Protein AF-A0AA50V786-F1 (afdb_monomer_lite)

Organism: NCBI:txid2839183

Secondary structure (DSSP, 8-state):
-HHHHHHH-HHHHHHHHHTT--HHHHHHHHHHTTTTTTS-HHHHHHHHHHHHHSSS-HHHHHHHHHHHHH-

pLDDT: mean 96.64, std 2.79, range [79.94, 98.56]

Structure (mmCIF, N/CA/C/O backbone):
data_AF-A0AA50V786-F1
#
_entry.id   AF-A0AA50V786-F1
#
loop_
_atom_site.group_PDB
_atom_site.id
_atom_site.type_symbol
_atom_site.label_atom_id
_atom_site.label_alt_id
_atom_site.label_comp_id
_atom_site.label_asym_id
_atom_site.label_entity_id
_atom_site.label_seq_id
_atom_site.pdbx_PDB_ins_code
_atom_site.Cartn_x
_atom_site.Cartn_y
_atom_site.Cartn_z
_atom_site.occupancy
_atom_site.B_iso_or_equiv
_atom_site.auth_seq_id
_atom_site.auth_comp_id
_atom_site.auth_asym_id
_atom_site.auth_atom_id
_atom_site.pdbx_PDB_model_num
ATOM 1 N N . LEU A 1 1 ? -1.069 6.940 4.836 1.00 95.44 1 LEU A N 1
ATOM 2 C CA . LEU A 1 1 ? -2.020 5.809 4.738 1.00 95.44 1 LEU A CA 1
ATOM 3 C C . LEU A 1 1 ? -3.292 6.065 5.545 1.00 95.44 1 LEU A C 1
ATOM 5 O O . LEU A 1 1 ? -4.344 6.133 4.932 1.00 95.44 1 LEU A O 1
ATOM 9 N N . LYS A 1 2 ? -3.197 6.316 6.863 1.00 97.38 2 LYS A N 1
ATOM 10 C CA . LYS A 1 2 ? -4.345 6.608 7.751 1.00 97.38 2 LYS A CA 1
ATOM 11 C C . LYS A 1 2 ? -5.377 7.580 7.163 1.00 97.38 2 LYS A C 1
ATOM 13 O O . LYS A 1 2 ? -6.545 7.232 7.069 1.00 97.38 2 LYS A O 1
ATOM 18 N N . GLU A 1 3 ? -4.943 8.769 6.744 1.00 97.69 3 GLU A N 1
ATOM 19 C CA . GLU A 1 3 ? -5.853 9.794 6.204 1.00 97.69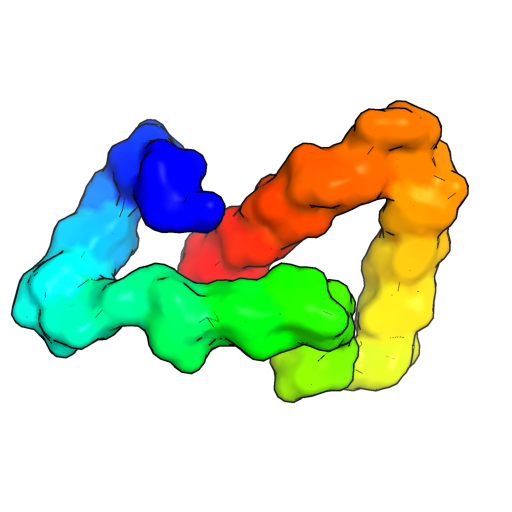 3 GLU A CA 1
ATOM 20 C C . GLU A 1 3 ? -6.479 9.401 4.859 1.00 97.69 3 GLU A C 1
ATOM 22 O O . GLU A 1 3 ? -7.615 9.771 4.584 1.00 97.69 3 GLU A O 1
ATOM 27 N N . LEU A 1 4 ? -5.764 8.629 4.035 1.00 97.88 4 LEU A N 1
ATOM 28 C CA . LEU A 1 4 ? -6.288 8.140 2.761 1.00 97.88 4 LEU A CA 1
ATOM 29 C C . LEU A 1 4 ? -7.393 7.105 3.005 1.00 97.88 4 LEU A C 1
ATOM 31 O O . LEU A 1 4 ? -8.495 7.281 2.499 1.00 97.88 4 LEU A O 1
ATOM 35 N N . ILE A 1 5 ? -7.134 6.101 3.850 1.00 98.38 5 ILE A N 1
ATOM 36 C CA . ILE A 1 5 ? -8.116 5.066 4.213 1.00 98.38 5 ILE A CA 1
ATOM 37 C C . ILE A 1 5 ? -9.338 5.685 4.885 1.00 98.38 5 ILE A C 1
ATOM 39 O O . ILE A 1 5 ? -10.451 5.411 4.469 1.00 98.38 5 ILE A O 1
ATOM 43 N N . ARG A 1 6 ? -9.151 6.628 5.818 1.00 98.19 6 ARG A N 1
ATOM 44 C CA . ARG A 1 6 ? -10.264 7.357 6.452 1.00 98.19 6 ARG A CA 1
ATOM 45 C C . ARG A 1 6 ? -11.209 8.021 5.439 1.00 98.19 6 ARG A C 1
ATOM 47 O O . ARG A 1 6 ? -12.396 8.150 5.718 1.00 98.19 6 ARG A O 1
ATOM 54 N N . ARG A 1 7 ? -10.690 8.486 4.295 1.00 98.12 7 ARG A N 1
ATOM 55 C CA . ARG A 1 7 ? -11.486 9.144 3.244 1.00 98.12 7 ARG A CA 1
ATOM 56 C C . ARG A 1 7 ? -12.170 8.163 2.296 1.00 98.12 7 ARG A C 1
ATOM 58 O O . ARG A 1 7 ? -13.248 8.491 1.815 1.00 98.12 7 ARG A O 1
ATOM 65 N N . ILE A 1 8 ? -11.537 7.029 1.991 1.00 97.81 8 ILE A N 1
ATOM 66 C CA . ILE A 1 8 ? -12.022 6.087 0.965 1.00 97.81 8 ILE A CA 1
ATOM 67 C C . ILE A 1 8 ? -12.773 4.883 1.549 1.00 97.81 8 ILE A C 1
ATOM 69 O O . ILE A 1 8 ? -13.632 4.337 0.869 1.00 97.81 8 ILE A O 1
ATOM 73 N N . ASP A 1 9 ? -12.481 4.502 2.794 1.00 98.19 9 ASP A N 1
ATOM 74 C CA . ASP A 1 9 ? -13.109 3.399 3.525 1.00 98.19 9 ASP A CA 1
ATOM 75 C C . ASP A 1 9 ? -13.146 3.706 5.037 1.00 98.19 9 ASP A C 1
ATOM 77 O O . ASP A 1 9 ? -12.272 3.330 5.829 1.00 98.19 9 ASP A O 1
ATOM 81 N N . LEU A 1 10 ? -14.172 4.466 5.434 1.00 98.31 10 LEU A N 1
ATOM 82 C CA . LEU A 1 10 ? -14.404 4.825 6.831 1.00 98.31 10 LEU A CA 1
ATOM 83 C C . LEU A 1 10 ? -14.700 3.600 7.724 1.00 98.31 10 LEU A C 1
ATOM 85 O O . LEU A 1 10 ? -14.103 3.540 8.800 1.00 98.31 10 LEU A O 1
ATOM 89 N N . PRO A 1 11 ? -15.527 2.611 7.315 1.00 98.56 11 PRO A N 1
ATOM 90 C CA . PRO A 1 11 ? -15.753 1.404 8.114 1.00 98.56 11 PRO A CA 1
ATOM 91 C C . PRO A 1 11 ? -14.467 0.650 8.469 1.00 98.56 11 PRO A C 1
ATOM 93 O O . PRO A 1 11 ? -14.274 0.278 9.628 1.00 98.56 11 PRO A O 1
ATOM 96 N N . LEU A 1 12 ? -13.551 0.468 7.510 1.00 98.31 12 LEU A N 1
ATOM 97 C CA . LEU A 1 12 ? -12.254 -0.160 7.771 1.00 98.31 12 LEU A CA 1
ATOM 98 C C . LEU A 1 12 ? -11.400 0.681 8.725 1.00 98.31 12 LEU A C 1
ATOM 100 O O . LEU A 1 12 ? -10.776 0.154 9.650 1.00 98.31 12 LEU A O 1
ATOM 104 N N . HIS A 1 13 ? -11.380 2.002 8.526 1.00 98.44 13 HIS A N 1
ATOM 105 C CA . HIS A 1 13 ? -10.666 2.912 9.413 1.00 98.44 13 HIS A CA 1
ATOM 106 C C . HIS A 1 13 ? -11.155 2.806 10.863 1.00 98.44 13 HIS A C 1
ATOM 108 O O . HIS A 1 13 ? -10.335 2.671 11.774 1.00 98.44 13 HIS A O 1
ATOM 114 N N . GLU A 1 14 ? -12.471 2.851 11.070 1.00 98.44 14 GLU A N 1
ATOM 115 C CA . GLU A 1 14 ? -13.099 2.729 12.385 1.00 98.44 14 GLU A CA 1
ATOM 116 C C . GLU A 1 14 ? -12.833 1.356 12.997 1.00 98.44 14 GLU A C 1
ATOM 118 O O . GLU A 1 14 ? -12.425 1.287 14.153 1.00 98.44 14 GLU A O 1
ATOM 123 N N . HIS A 1 15 ? -12.939 0.279 12.212 1.00 98.56 15 HIS A N 1
ATOM 124 C CA . HIS A 1 15 ? -12.633 -1.075 12.670 1.00 98.56 15 HIS A CA 1
ATOM 125 C C . HIS A 1 15 ? -11.219 -1.176 13.259 1.00 98.56 15 HIS A C 1
ATOM 127 O O . HIS A 1 15 ? -11.051 -1.689 14.368 1.00 98.56 15 HIS A O 1
ATOM 133 N N . LEU A 1 16 ? -10.208 -0.640 12.566 1.00 98.38 16 LEU A N 1
ATOM 134 C CA . LEU A 1 16 ? -8.828 -0.628 13.059 1.00 98.38 16 LEU A CA 1
ATOM 135 C C . LEU A 1 16 ? -8.687 0.192 14.350 1.00 98.38 16 LEU A C 1
ATOM 137 O O . LEU A 1 16 ? -8.023 -0.252 15.286 1.00 98.38 16 LEU A O 1
ATOM 141 N N . GLN A 1 17 ? -9.331 1.363 14.435 1.00 97.88 17 GLN A N 1
ATOM 142 C CA . GLN A 1 17 ? -9.298 2.190 15.648 1.00 97.88 17 GLN A CA 1
ATOM 143 C C . GLN A 1 17 ? -9.990 1.505 16.837 1.00 97.88 17 GLN A C 1
ATOM 145 O O . GLN A 1 17 ? -9.437 1.509 17.935 1.00 97.88 17 GLN A O 1
ATOM 150 N N . THR A 1 18 ? -11.149 0.872 16.633 1.00 98.50 18 THR A N 1
ATOM 151 C CA . THR A 1 18 ? -11.885 0.147 17.684 1.00 98.50 18 THR A CA 1
ATOM 152 C C . THR A 1 18 ? -11.079 -1.021 18.250 1.00 98.50 18 THR A C 1
ATOM 154 O O . THR A 1 18 ? -11.163 -1.295 19.443 1.00 98.50 18 THR A O 1
ATOM 157 N N . HIS A 1 19 ? -10.258 -1.674 17.426 1.00 98.44 19 HIS A N 1
ATOM 158 C CA . HIS A 1 19 ? -9.381 -2.765 17.859 1.00 98.44 19 HIS A CA 1
ATOM 159 C C . HIS A 1 19 ? -8.005 -2.287 18.352 1.00 98.44 19 HIS A C 1
ATOM 161 O O . HIS A 1 19 ? -7.143 -3.110 18.650 1.00 98.44 19 HIS A O 1
ATOM 167 N N . GLY A 1 20 ? -7.777 -0.971 18.447 1.00 97.75 20 GLY A N 1
ATOM 168 C CA . GLY A 1 20 ? -6.509 -0.409 18.917 1.00 97.75 20 GLY A CA 1
ATOM 169 C C . GLY A 1 20 ? -5.325 -0.662 17.978 1.00 97.75 20 GLY A C 1
ATOM 170 O O . GLY A 1 20 ? -4.180 -0.636 18.427 1.00 97.75 20 GLY A O 1
ATOM 171 N N . VAL A 1 21 ? -5.584 -0.915 16.691 1.00 98.25 21 VAL A N 1
ATOM 172 C CA . VAL A 1 21 ? -4.547 -1.136 15.677 1.00 98.25 21 VAL A CA 1
ATOM 173 C C . VAL A 1 21 ? -4.126 0.207 15.088 1.00 98.25 21 VAL A C 1
ATOM 175 O O . VAL A 1 21 ? -4.897 0.884 14.398 1.00 98.25 21 VAL A O 1
ATOM 178 N N . ASP A 1 22 ? -2.880 0.599 15.345 1.00 97.25 22 ASP A N 1
ATOM 179 C CA . ASP A 1 22 ? -2.289 1.793 14.749 1.00 97.25 22 ASP A CA 1
ATOM 180 C C . ASP A 1 22 ? -1.660 1.465 13.390 1.00 97.25 22 ASP A C 1
ATOM 182 O O . ASP A 1 22 ? -0.981 0.452 13.212 1.00 97.25 22 ASP A O 1
ATOM 186 N N . TYR A 1 23 ? -1.842 2.363 12.421 1.00 97.62 23 TYR A N 1
ATOM 187 C CA . TYR A 1 23 ? -1.323 2.185 11.067 1.00 97.62 23 TYR A CA 1
ATOM 188 C C . TYR A 1 23 ? 0.192 1.976 11.038 1.00 97.62 23 TYR A C 1
ATOM 190 O O . TYR A 1 23 ? 0.687 1.247 10.179 1.00 97.62 23 TYR A O 1
ATOM 198 N N . LEU A 1 24 ? 0.949 2.590 11.949 1.00 96.25 24 LEU A N 1
ATOM 199 C CA . LEU A 1 24 ? 2.404 2.466 11.991 1.00 96.25 24 LEU A CA 1
ATOM 200 C C . LEU A 1 24 ? 2.856 1.027 12.284 1.00 96.25 24 LEU A C 1
ATOM 202 O O . LEU A 1 24 ? 3.896 0.613 11.775 1.00 96.25 24 LEU A O 1
ATOM 206 N N . GLN A 1 25 ? 2.063 0.251 13.035 1.00 97.25 25 GLN A N 1
ATOM 207 C CA . GLN A 1 25 ? 2.407 -1.117 13.444 1.00 97.25 25 GLN A CA 1
ATOM 208 C C . GLN A 1 25 ? 2.594 -2.063 12.250 1.00 97.25 25 GLN A C 1
ATOM 210 O O . GLN A 1 25 ? 3.435 -2.957 12.308 1.00 97.25 25 GLN A O 1
ATOM 215 N N . PHE A 1 26 ? 1.853 -1.851 11.158 1.00 96.69 26 PHE A N 1
ATOM 216 C CA . PHE A 1 26 ? 1.980 -2.647 9.933 1.00 96.69 26 PHE A CA 1
ATOM 217 C C . PHE A 1 26 ? 2.597 -1.854 8.773 1.00 96.69 26 PHE A C 1
ATOM 219 O O . PHE A 1 26 ? 3.505 -2.337 8.093 1.00 96.69 26 PHE A O 1
ATOM 226 N N . SER A 1 27 ? 2.169 -0.606 8.563 1.00 97.62 27 SER A N 1
ATOM 227 C CA . SER A 1 27 ? 2.511 0.136 7.345 1.00 97.62 27 SER A CA 1
ATOM 228 C C . SER A 1 27 ? 3.950 0.651 7.314 1.00 97.62 27 SER A C 1
ATOM 230 O O . SER A 1 27 ? 4.471 0.902 6.230 1.00 97.62 27 SER A O 1
ATOM 232 N N . PHE A 1 28 ? 4.641 0.747 8.458 1.00 96.81 28 PHE A N 1
ATOM 233 C CA . PHE A 1 28 ? 6.064 1.104 8.477 1.00 96.81 28 PHE A CA 1
ATOM 234 C C . PHE A 1 28 ? 6.904 0.086 7.698 1.00 96.81 28 PHE A C 1
ATOM 236 O O . PHE A 1 28 ? 7.735 0.458 6.868 1.00 96.81 28 PHE A O 1
ATOM 243 N N . ARG A 1 29 ? 6.642 -1.213 7.907 1.00 97.69 29 ARG A N 1
ATOM 244 C CA . ARG A 1 29 ? 7.334 -2.283 7.180 1.00 97.69 29 ARG A CA 1
ATOM 245 C C . ARG A 1 29 ? 7.004 -2.240 5.691 1.00 97.69 29 ARG A C 1
ATOM 247 O O . ARG A 1 29 ? 7.908 -2.447 4.885 1.00 97.69 29 ARG A O 1
ATOM 254 N N . TRP A 1 30 ? 5.755 -1.934 5.340 1.00 97.81 30 TRP A N 1
ATOM 255 C CA . TRP A 1 30 ? 5.298 -1.824 3.954 1.00 97.81 30 TRP A CA 1
ATOM 256 C C . TRP A 1 30 ? 5.999 -0.695 3.205 1.00 97.81 30 TRP A C 1
ATOM 258 O O . TRP A 1 30 ? 6.523 -0.929 2.120 1.00 97.81 30 TRP A O 1
ATOM 268 N N . MET A 1 31 ? 6.055 0.497 3.806 1.00 96.12 31 MET A N 1
ATOM 269 C CA . MET A 1 31 ? 6.677 1.676 3.202 1.00 96.12 31 MET A CA 1
ATOM 270 C C . MET A 1 31 ? 8.196 1.532 3.098 1.00 96.12 31 MET A C 1
ATOM 272 O O . MET A 1 31 ? 8.764 1.825 2.054 1.00 96.12 31 MET A O 1
ATOM 276 N N . ASN A 1 32 ? 8.861 1.036 4.143 1.00 95.88 32 ASN A N 1
ATOM 277 C CA . ASN A 1 32 ? 10.324 0.947 4.141 1.00 95.88 32 ASN A CA 1
ATOM 278 C C . ASN A 1 32 ? 10.864 -0.168 3.251 1.00 95.88 32 ASN A C 1
ATOM 280 O O . ASN A 1 32 ? 11.965 -0.050 2.726 1.00 95.88 32 ASN A O 1
ATOM 284 N N . ASN A 1 33 ? 10.115 -1.263 3.111 1.00 96.88 33 ASN A N 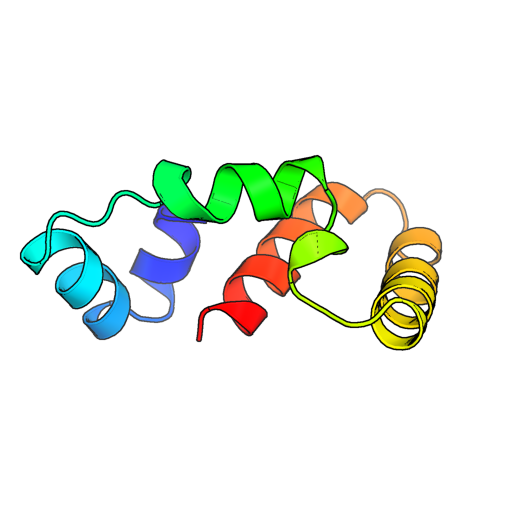1
ATOM 285 C CA . ASN A 1 33 ? 10.552 -2.417 2.330 1.00 96.88 33 ASN A CA 1
ATOM 286 C C . ASN A 1 33 ? 9.802 -2.540 1.002 1.00 96.88 33 ASN A C 1
ATOM 288 O O . ASN A 1 33 ? 9.904 -3.586 0.369 1.00 96.88 33 ASN A O 1
ATOM 292 N N . LEU A 1 34 ? 9.025 -1.527 0.600 1.00 96.44 34 LEU A N 1
ATOM 293 C CA . LEU A 1 34 ? 8.261 -1.507 -0.653 1.00 96.44 34 LEU A CA 1
ATOM 294 C C . LEU A 1 34 ? 7.469 -2.803 -0.881 1.00 96.44 34 LEU A C 1
ATOM 296 O O . LEU A 1 34 ? 7.538 -3.414 -1.945 1.00 96.44 34 LEU A O 1
ATOM 300 N N . LEU A 1 35 ? 6.786 -3.263 0.174 1.00 97.50 35 LEU A N 1
ATOM 301 C CA . LEU A 1 35 ? 5.999 -4.505 0.223 1.00 97.50 35 LEU A CA 1
ATOM 302 C C . LEU A 1 35 ? 6.754 -5.821 -0.062 1.00 97.50 35 LEU A C 1
ATOM 304 O O . LEU A 1 35 ? 6.137 -6.882 -0.012 1.00 97.50 35 LEU A O 1
ATOM 308 N N . THR A 1 36 ? 8.081 -5.815 -0.237 1.00 97.38 36 THR A N 1
ATOM 309 C CA . THR A 1 36 ? 8.899 -7.031 -0.488 1.00 97.38 36 THR A CA 1
ATOM 310 C C . THR A 1 36 ? 8.757 -8.123 0.582 1.00 97.38 36 THR A C 1
ATOM 312 O O . THR A 1 36 ? 9.093 -9.281 0.349 1.00 97.38 36 THR A O 1
ATOM 315 N N . ARG A 1 37 ? 8.299 -7.754 1.785 1.00 97.38 37 ARG A N 1
ATOM 316 C CA . ARG A 1 37 ? 8.075 -8.656 2.925 1.00 97.38 37 ARG A CA 1
ATOM 317 C C . ARG A 1 37 ? 6.641 -9.189 3.008 1.00 97.38 37 ARG A C 1
ATOM 319 O O . ARG A 1 37 ? 6.393 -10.048 3.846 1.00 97.38 37 ARG A O 1
ATOM 326 N N . GLU A 1 38 ? 5.731 -8.682 2.179 1.00 97.75 38 GLU A N 1
ATOM 327 C CA . GLU A 1 38 ? 4.304 -9.038 2.177 1.00 97.75 38 GLU A CA 1
ATOM 328 C C . GLU A 1 38 ? 3.898 -9.855 0.943 1.00 97.75 38 GLU A C 1
ATOM 330 O O . GLU A 1 38 ? 2.934 -10.613 1.006 1.00 97.75 38 GLU A O 1
ATOM 335 N N . ILE A 1 39 ? 4.626 -9.723 -0.175 1.00 96.81 39 ILE A N 1
ATOM 336 C CA . ILE A 1 39 ? 4.319 -10.412 -1.437 1.00 96.81 39 ILE A CA 1
ATOM 337 C C . ILE A 1 39 ? 5.534 -11.186 -1.978 1.00 96.81 39 ILE A C 1
ATOM 339 O O . ILE A 1 39 ? 6.676 -10.819 -1.697 1.00 96.81 39 ILE A O 1
ATOM 343 N N . PRO A 1 40 ? 5.329 -12.248 -2.785 1.00 98.06 40 PRO A N 1
ATOM 344 C CA . PRO A 1 40 ? 6.427 -12.999 -3.390 1.00 98.06 40 PRO A CA 1
ATOM 345 C C . PRO A 1 40 ? 7.361 -12.127 -4.242 1.00 98.06 40 PRO A C 1
ATOM 347 O O . PRO A 1 40 ? 6.934 -11.153 -4.870 1.00 98.06 40 PRO A O 1
ATOM 350 N N . LEU A 1 41 ? 8.634 -12.526 -4.332 1.00 95.50 41 LEU A N 1
ATOM 351 C CA . LEU A 1 41 ? 9.654 -11.799 -5.096 1.00 95.50 41 LEU A CA 1
ATOM 352 C C . LEU A 1 41 ? 9.260 -11.538 -6.568 1.00 95.50 41 LEU A C 1
ATOM 354 O O . LEU A 1 41 ? 9.440 -10.406 -7.011 1.00 95.50 41 LEU A O 1
ATOM 358 N N . PRO A 1 42 ? 8.665 -12.487 -7.324 1.00 98.19 42 PRO A N 1
ATOM 359 C CA . PRO A 1 42 ? 8.233 -12.207 -8.697 1.00 98.19 42 PRO A CA 1
ATOM 360 C C . PRO A 1 42 ? 7.188 -11.085 -8.790 1.00 98.19 42 PRO A C 1
ATOM 362 O O . PRO A 1 42 ? 7.264 -10.239 -9.677 1.00 98.19 42 PRO A O 1
ATOM 365 N N . CYS A 1 43 ? 6.243 -11.034 -7.844 1.00 98.12 43 CYS A N 1
ATOM 366 C CA . CYS A 1 43 ? 5.233 -9.975 -7.781 1.00 98.12 43 CYS A CA 1
ATOM 367 C C . CYS A 1 43 ? 5.861 -8.627 -7.422 1.00 98.12 43 CYS A C 1
ATOM 369 O O . CYS A 1 43 ? 5.477 -7.601 -7.974 1.00 98.12 43 CYS A O 1
ATOM 371 N N . THR A 1 44 ? 6.852 -8.643 -6.529 1.00 97.12 44 THR A N 1
ATOM 372 C CA . THR A 1 44 ? 7.623 -7.452 -6.157 1.00 97.12 44 THR A CA 1
ATOM 373 C C . THR A 1 44 ? 8.367 -6.878 -7.360 1.00 97.12 44 THR A C 1
ATOM 375 O O . THR A 1 44 ? 8.263 -5.685 -7.616 1.00 97.12 44 THR A O 1
ATOM 378 N N . ILE A 1 45 ? 9.068 -7.719 -8.130 1.00 97.50 45 ILE A N 1
ATOM 379 C CA . ILE A 1 45 ? 9.780 -7.285 -9.342 1.00 97.50 45 ILE A CA 1
ATOM 380 C C . ILE A 1 45 ? 8.795 -6.648 -10.326 1.00 97.50 45 ILE A C 1
ATOM 382 O O . ILE A 1 45 ? 9.020 -5.530 -10.778 1.00 97.50 45 ILE A O 1
ATOM 386 N N . ARG A 1 46 ? 7.649 -7.297 -10.573 1.00 98.12 46 ARG A N 1
ATOM 387 C CA . ARG A 1 46 ? 6.617 -6.731 -11.449 1.00 98.12 46 ARG A CA 1
ATOM 388 C C . ARG A 1 46 ? 6.076 -5.399 -10.929 1.00 98.12 46 ARG A C 1
ATOM 390 O O . ARG A 1 46 ? 5.818 -4.499 -11.721 1.00 98.12 46 ARG A O 1
ATOM 397 N N . LEU A 1 47 ? 5.866 -5.259 -9.625 1.00 96.88 47 LEU A N 1
ATOM 398 C CA . LEU A 1 47 ? 5.423 -4.001 -9.023 1.00 96.88 47 LEU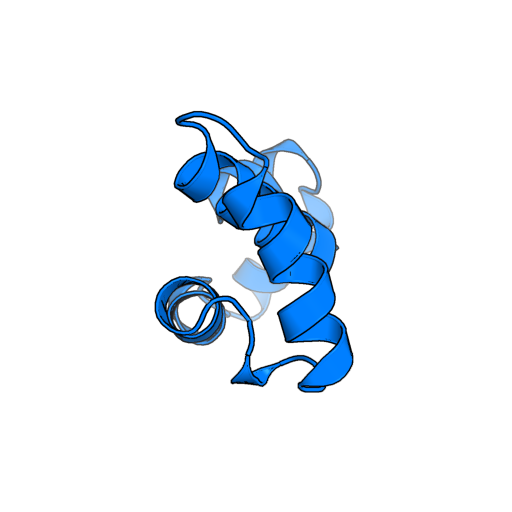 A CA 1
ATOM 399 C C . LEU A 1 47 ? 6.466 -2.892 -9.230 1.00 96.88 47 LEU A C 1
ATOM 401 O O . LEU A 1 47 ? 6.110 -1.762 -9.569 1.00 96.88 47 LEU A O 1
ATOM 405 N N . TRP A 1 48 ? 7.748 -3.235 -9.093 1.00 95.25 48 TRP A N 1
ATOM 406 C CA . TRP A 1 48 ? 8.860 -2.316 -9.306 1.00 95.25 48 TRP A CA 1
ATOM 407 C C . TRP A 1 48 ? 8.987 -1.849 -10.755 1.00 95.25 48 TRP A C 1
ATOM 409 O O . TRP A 1 48 ? 9.350 -0.694 -10.962 1.00 95.25 48 TRP A O 1
ATOM 419 N N . ASP A 1 49 ? 8.610 -2.666 -11.743 1.00 96.94 49 ASP A N 1
ATOM 420 C CA . ASP A 1 49 ? 8.541 -2.213 -13.140 1.00 96.94 49 ASP A CA 1
ATOM 421 C C . ASP A 1 49 ? 7.635 -0.979 -13.278 1.00 96.94 49 ASP A C 1
ATOM 423 O O . ASP A 1 49 ? 7.992 -0.010 -13.946 1.00 96.94 49 ASP A O 1
ATOM 427 N N . THR A 1 50 ? 6.479 -0.976 -12.601 1.00 96.56 50 THR A N 1
ATOM 428 C CA . THR A 1 50 ? 5.581 0.189 -12.594 1.00 96.56 50 THR A CA 1
ATOM 429 C C . THR A 1 50 ? 6.186 1.345 -11.797 1.00 96.56 50 THR A C 1
ATOM 431 O O . THR A 1 50 ? 6.105 2.487 -12.229 1.00 96.56 50 THR A O 1
ATOM 434 N N . TYR A 1 51 ? 6.835 1.070 -10.660 1.00 95.62 51 TYR A N 1
ATOM 435 C CA . TYR A 1 51 ? 7.500 2.106 -9.856 1.00 95.62 51 TYR A CA 1
ATOM 436 C C . TYR A 1 51 ? 8.582 2.860 -10.622 1.00 95.62 51 TYR A C 1
ATOM 438 O O . TYR A 1 51 ? 8.699 4.069 -10.460 1.00 95.62 51 TYR A O 1
ATOM 446 N N . LEU A 1 52 ? 9.347 2.160 -11.459 1.00 94.38 52 LEU A N 1
ATOM 447 C CA . LEU A 1 52 ? 10.382 2.756 -12.300 1.00 94.38 52 LEU A CA 1
ATOM 448 C C . LEU A 1 52 ? 9.807 3.494 -13.518 1.00 94.38 52 LEU A C 1
ATOM 450 O O . LEU A 1 52 ? 10.467 4.383 -14.048 1.00 94.38 52 LEU A O 1
ATOM 454 N N . ALA A 1 53 ? 8.601 3.132 -13.964 1.00 95.62 53 ALA A N 1
ATOM 455 C CA . ALA A 1 53 ? 7.910 3.799 -15.066 1.00 95.62 53 ALA A CA 1
ATOM 456 C C . ALA A 1 53 ? 7.184 5.091 -14.638 1.00 95.62 53 ALA A C 1
ATOM 458 O O . ALA A 1 53 ? 6.962 5.968 -15.472 1.00 95.62 53 ALA A O 1
ATOM 459 N N . GLU A 1 54 ? 6.820 5.224 -13.359 1.00 94.69 54 GLU A N 1
ATOM 460 C CA . GLU A 1 54 ? 6.168 6.419 -12.811 1.00 94.69 54 GLU A CA 1
ATOM 461 C C . GLU A 1 54 ? 7.153 7.596 -12.677 1.00 94.69 54 GLU A C 1
ATOM 463 O O . GLU A 1 54 ? 8.052 7.591 -11.833 1.00 94.69 54 GLU A O 1
ATOM 468 N N . SER A 1 55 ? 6.962 8.652 -13.474 1.00 88.06 55 SER A N 1
ATOM 469 C CA . SER A 1 55 ? 7.781 9.872 -13.427 1.00 88.06 55 SER A CA 1
ATOM 470 C C . SER A 1 55 ? 7.425 10.752 -12.222 1.00 88.06 55 SER A C 1
ATOM 472 O O . SER A 1 55 ? 6.284 11.199 -12.113 1.00 88.06 55 SER A O 1
ATOM 474 N N . ASP A 1 56 ? 8.390 11.008 -11.329 1.00 79.94 56 ASP A N 1
ATOM 475 C CA . ASP A 1 56 ? 8.292 11.883 -10.138 1.00 79.94 56 ASP A CA 1
ATOM 476 C C . ASP A 1 56 ? 7.132 11.574 -9.158 1.00 79.94 56 ASP A C 1
ATOM 478 O O . ASP A 1 56 ? 6.873 12.323 -8.214 1.00 79.94 56 ASP A O 1
ATOM 482 N N . GLY A 1 57 ? 6.452 10.437 -9.339 1.00 88.88 57 GLY A N 1
ATOM 483 C CA . GLY A 1 57 ? 5.250 10.043 -8.601 1.00 88.88 57 GLY A CA 1
ATOM 484 C C . GLY A 1 57 ? 5.432 8.868 -7.642 1.00 88.88 57 GLY A C 1
ATOM 485 O O . GLY A 1 57 ? 4.486 8.527 -6.934 1.00 88.88 57 GLY A O 1
ATOM 486 N N . PHE A 1 58 ? 6.622 8.262 -7.576 1.00 91.69 58 PHE A N 1
ATOM 487 C CA . PHE A 1 58 ? 6.868 7.007 -6.853 1.00 91.69 58 PHE A CA 1
ATOM 488 C C . PHE A 1 58 ? 6.306 6.985 -5.423 1.00 91.69 58 PHE A C 1
ATOM 490 O O . PHE A 1 58 ? 5.561 6.074 -5.070 1.00 91.69 58 PHE A O 1
ATOM 497 N N . ALA A 1 59 ? 6.615 7.991 -4.598 1.00 92.44 59 ALA A N 1
ATOM 498 C CA . ALA A 1 59 ? 6.183 8.014 -3.197 1.00 92.44 59 ALA A CA 1
ATOM 499 C C . ALA A 1 59 ? 4.652 8.093 -3.059 1.00 92.44 59 ALA A C 1
ATOM 501 O O . ALA A 1 59 ? 4.052 7.442 -2.200 1.00 92.44 59 ALA A O 1
ATOM 502 N N . THR A 1 60 ? 4.012 8.867 -3.935 1.00 95.19 60 THR A N 1
ATOM 503 C CA . THR A 1 60 ? 2.553 8.983 -4.001 1.00 95.19 60 THR A CA 1
ATOM 504 C C . THR A 1 60 ? 1.933 7.684 -4.507 1.00 95.19 60 THR A C 1
ATOM 506 O O . THR A 1 60 ? 0.977 7.187 -3.916 1.00 95.19 60 THR A O 1
ATOM 509 N N . PHE A 1 61 ? 2.501 7.086 -5.551 1.00 96.62 61 PHE A N 1
ATOM 510 C CA . PHE A 1 61 ? 2.032 5.823 -6.105 1.00 96.62 61 PHE A CA 1
ATOM 511 C C . PHE A 1 61 ? 2.182 4.668 -5.100 1.00 96.62 61 PHE A C 1
ATOM 513 O O . PHE A 1 61 ? 1.224 3.932 -4.878 1.00 96.62 61 PHE A O 1
ATOM 520 N N . GLN A 1 62 ? 3.307 4.570 -4.381 1.00 96.81 62 GLN A N 1
ATOM 521 C CA . GLN A 1 62 ? 3.504 3.622 -3.274 1.00 96.81 62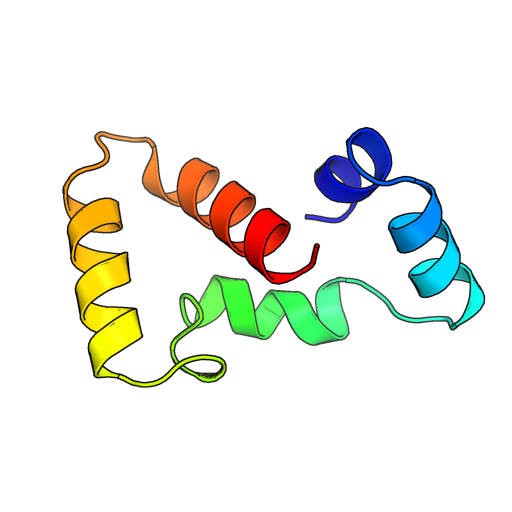 GLN A CA 1
ATOM 522 C C . GLN A 1 62 ? 2.423 3.771 -2.196 1.00 96.81 62 GLN A C 1
ATOM 524 O O . GLN A 1 62 ? 1.911 2.769 -1.697 1.00 96.81 62 GLN A O 1
ATOM 529 N N . LEU A 1 63 ? 2.048 5.004 -1.833 1.00 97.19 63 LEU A N 1
ATOM 530 C CA . LEU A 1 63 ? 0.976 5.250 -0.867 1.00 97.19 63 LEU A CA 1
ATOM 531 C C . LEU A 1 63 ? -0.367 4.678 -1.350 1.00 97.19 63 LEU A C 1
ATOM 533 O O . LEU A 1 63 ? -1.080 4.077 -0.543 1.00 97.19 63 LEU A O 1
ATOM 537 N N . TYR A 1 64 ? -0.694 4.838 -2.635 1.00 97.31 64 TYR A N 1
ATOM 538 C CA . TYR A 1 64 ? -1.908 4.269 -3.227 1.00 97.31 64 TYR A CA 1
ATOM 539 C C . TYR A 1 64 ? -1.844 2.746 -3.351 1.00 97.31 64 TYR A C 1
ATOM 541 O O . TYR A 1 64 ? -2.841 2.089 -3.067 1.00 97.31 64 TYR A O 1
ATOM 549 N N . VAL A 1 65 ? -0.684 2.169 -3.676 1.00 97.81 65 VAL A N 1
ATOM 550 C CA . VAL A 1 65 ? -0.498 0.709 -3.667 1.00 97.81 65 VAL A CA 1
ATOM 551 C C . VAL A 1 65 ? -0.698 0.143 -2.260 1.00 97.81 65 VAL A C 1
ATOM 553 O O . VAL A 1 65 ? -1.438 -0.819 -2.095 1.00 97.81 65 VAL A O 1
ATOM 556 N N . CYS A 1 66 ? -0.119 0.763 -1.226 1.00 98.12 66 CYS A N 1
ATOM 557 C CA . CYS A 1 66 ? -0.350 0.365 0.167 1.00 98.12 66 CYS A CA 1
ATOM 558 C C . CYS A 1 66 ? -1.822 0.491 0.588 1.00 98.12 66 CYS A C 1
ATOM 560 O O . CYS A 1 66 ? -2.275 -0.279 1.428 1.00 98.12 66 CYS A O 1
ATOM 562 N N . ALA A 1 67 ? -2.558 1.468 0.049 1.00 98.19 67 ALA A N 1
ATOM 563 C CA . ALA A 1 67 ? -3.989 1.593 0.307 1.00 98.19 67 ALA A CA 1
ATOM 564 C C . ALA A 1 67 ? -4.779 0.479 -0.380 1.00 98.19 67 ALA A C 1
ATOM 566 O O . ALA A 1 67 ? -5.559 -0.188 0.283 1.00 98.19 67 ALA A O 1
ATOM 567 N N . ALA A 1 68 ? -4.513 0.220 -1.662 1.00 97.81 68 ALA A N 1
ATOM 568 C CA . ALA A 1 68 ? -5.143 -0.863 -2.412 1.00 97.81 68 ALA A CA 1
ATOM 569 C C . ALA A 1 68 ? -4.814 -2.260 -1.857 1.00 97.81 68 ALA A C 1
ATOM 571 O O . ALA A 1 68 ? -5.614 -3.167 -2.007 1.00 97.81 68 ALA A O 1
ATOM 572 N N . PHE A 1 69 ? -3.651 -2.438 -1.224 1.00 97.81 69 PHE A N 1
ATOM 573 C CA . PHE A 1 69 ? -3.275 -3.686 -0.554 1.00 97.81 69 PHE A CA 1
ATOM 574 C C . PHE A 1 69 ? -4.024 -3.918 0.770 1.00 97.81 69 PHE A C 1
ATOM 576 O O . PHE A 1 69 ? -4.135 -5.056 1.215 1.00 97.81 69 PHE A O 1
ATOM 583 N N . LEU A 1 70 ? -4.477 -2.845 1.427 1.00 97.69 70 LEU A N 1
ATOM 584 C CA . LEU A 1 70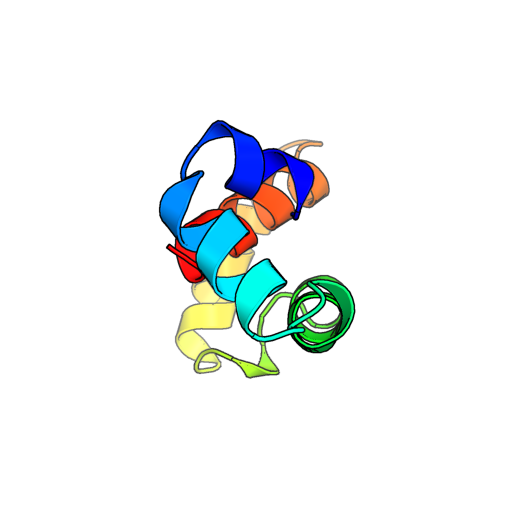 ? -5.167 -2.912 2.718 1.00 97.69 70 LEU A CA 1
ATOM 585 C C . LEU A 1 70 ? -6.688 -3.083 2.580 1.00 97.69 70 LEU A C 1
ATOM 587 O O . LEU A 1 70 ? -7.297 -3.646 3.488 1.00 97.69 70 LEU A O 1
ATOM 591 N N . LEU A 1 71 ? -7.271 -2.542 1.506 1.00 95.25 71 LEU A N 1
ATOM 592 C CA . LEU A 1 71 ? -8.687 -2.696 1.149 1.00 95.25 71 LEU A CA 1
ATOM 593 C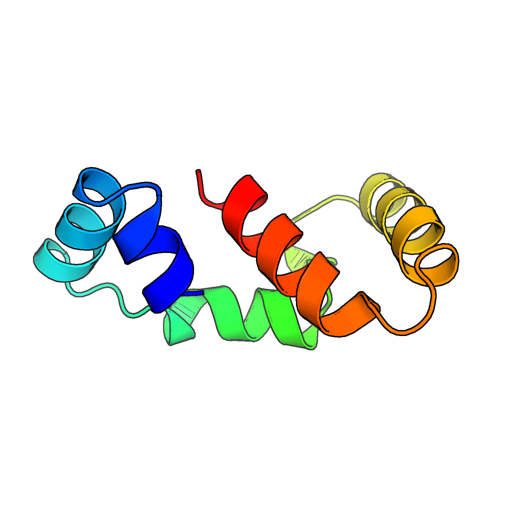 C . LEU A 1 71 ? -8.995 -4.139 0.724 1.00 95.25 71 LEU A C 1
ATOM 595 O O . LEU A 1 71 ? -10.070 -4.637 1.118 1.00 95.25 71 LEU A O 1
#

InterPro domains:
  IPR000195 Rab-GAP-TBC domain [PF00566] (1-70)
  IPR000195 Rab-GAP-TBC domain [PS50086] (1-55)
  IPR035969 Rab-GAP-TBC domain superfamily [SSF47923] (1-71)

Foldseek 3Di:
DLVVCCVPPVPLSVVCVVVVHDCCVPVVCCLVVVCPVPDPPVVSVVVVVVLVVDDPCNSVVSVVVVSVVSD

Sequence (71 aa):
LKELIRRIDLPLHEHLQTHGVDYLQFSFRWMNNLLTREIPLPCTIRLWDTYLAESDGFATFQLYVCAAFLL

Radius of gyration: 13.0 Å; chains: 1; bounding box: 26×25×34 Å